Protein AF-A0A7L2A6M7-F1 (afdb_monomer_lite)

pLDDT: mean 87.0, std 13.79, range [37.81, 98.06]

Sequence (109 aa):
FCPGSQCCVEGGPECIDSIIDMDAVCRRVSALGLDVTVTISKDAGRYLCDFTYYTSLYQSRGRSAFVHVPPLGKPYSAEQLGRALQAIIEEMLELLEHSEDKINCQHEH

Radius of gyration: 16.51 Å; chains: 1; bounding box: 32×51×37 Å

InterPro domains:
  IPR016125 Peptidase C15, pyroglutamyl peptidase I-like [PTHR23402] (1-94)
  IPR033694 Pyroglutamyl peptidase I, Cys active site [PS01334] (36-50)
  IPR036440 Peptidase C15, pyroglutamyl peptidase I-like superfamily [G3DSA:3.40.630.20] (1-107)
  IPR036440 Peptidase C15, pyroglutamyl peptidase I-like superfamily [SSF53182] (2-103)

Organism: Leiothrix lutea (NCBI:txid36275)

Foldseek 3Di:
DAPPVNDLDVPDDPDFAAPQPVVQLQVVLVVVVAPDHDDDDPDLDSDPRCSVQVNCCVVVVRNDDGDDDDDDVPPDHPVSVVVSVVSSVVSSVVVVVVVVVVVVVVVPD

Secondary structure (DSSP, 8-state):
---TTS-SSTT--S----SS-HHHHHHHHHHTT-SS-----S---SSHHHHHHHHHHHHHTT-------PPTTSSS-HHHHHHHHHHHHHHHHHHHHHHHHHHHHTT--

Structure (mmCIF, N/CA/C/O backbone):
data_AF-A0A7L2A6M7-F1
#
_entry.id   AF-A0A7L2A6M7-F1
#
loop_
_atom_site.group_PDB
_atom_site.id
_atom_site.type_symbol
_atom_site.label_atom_id
_atom_site.label_alt_id
_atom_site.label_comp_id
_atom_site.label_asym_id
_atom_site.label_entity_id
_atom_site.label_seq_id
_atom_site.pdbx_PDB_ins_code
_atom_site.Cartn_x
_atom_site.Cartn_y
_atom_site.Cartn_z
_atom_site.occupancy
_atom_site.B_iso_or_equiv
_atom_site.auth_seq_id
_atom_site.auth_comp_id
_atom_site.auth_asym_id
_atom_site.auth_atom_id
_atom_site.pdbx_PDB_model_num
ATOM 1 N N . PHE A 1 1 ? 3.658 19.682 -10.615 1.00 52.06 1 PHE A N 1
ATOM 2 C CA . PHE A 1 1 ? 4.908 19.409 -11.346 1.00 52.06 1 PHE A CA 1
ATOM 3 C C . PHE A 1 1 ? 4.602 18.242 -12.269 1.00 52.06 1 PHE A C 1
ATOM 5 O O . PHE A 1 1 ? 4.123 17.237 -11.763 1.00 52.06 1 PHE A O 1
ATOM 12 N N . CYS A 1 2 ? 4.752 18.403 -13.582 1.00 53.22 2 CYS A N 1
ATOM 13 C CA . CYS A 1 2 ? 4.525 17.338 -14.563 1.00 53.22 2 CYS A CA 1
ATOM 14 C C . CYS A 1 2 ? 5.856 17.130 -15.299 1.00 53.22 2 CYS A C 1
ATOM 16 O O . CYS A 1 2 ? 6.384 18.127 -15.798 1.00 53.22 2 CYS A O 1
ATOM 18 N N . PRO A 1 3 ? 6.441 15.918 -15.319 1.00 65.50 3 PRO A N 1
ATOM 19 C CA . PRO A 1 3 ? 7.698 15.683 -16.024 1.00 65.50 3 PRO A CA 1
ATOM 20 C C . PRO A 1 3 ? 7.537 16.014 -17.512 1.00 65.50 3 PRO A C 1
ATOM 22 O O . PRO A 1 3 ? 6.489 15.750 -18.101 1.00 65.50 3 PRO A O 1
ATOM 25 N N . GLY A 1 4 ? 8.564 16.622 -18.116 1.00 66.81 4 GLY A N 1
ATOM 26 C CA . GLY A 1 4 ? 8.510 17.114 -19.500 1.00 66.81 4 GLY A CA 1
ATOM 27 C C . GLY A 1 4 ? 8.237 16.022 -20.540 1.00 66.81 4 GLY A C 1
ATOM 28 O O . GLY A 1 4 ? 7.659 16.312 -21.582 1.00 66.81 4 GLY A O 1
ATOM 29 N N . SER A 1 5 ? 8.584 14.771 -20.228 1.00 70.94 5 SER A N 1
ATOM 30 C CA . SER A 1 5 ? 8.317 13.583 -21.045 1.00 70.94 5 SER A CA 1
ATOM 31 C C . SER A 1 5 ? 6.970 12.910 -20.752 1.00 70.94 5 SER A C 1
ATOM 33 O O . SER A 1 5 ? 6.642 11.929 -21.405 1.00 70.94 5 SER A O 1
ATOM 35 N N . GLN A 1 6 ? 6.189 13.411 -19.783 1.00 73.06 6 GLN A N 1
ATOM 36 C CA . GLN A 1 6 ? 4.956 12.784 -19.272 1.00 73.06 6 GLN A CA 1
ATOM 37 C C . GLN A 1 6 ? 5.133 11.334 -18.776 1.00 73.06 6 GLN A C 1
ATOM 39 O O . GLN A 1 6 ? 4.148 10.646 -18.528 1.00 73.06 6 GLN A O 1
ATOM 44 N N . CYS A 1 7 ? 6.376 10.900 -18.564 1.00 73.00 7 CYS A N 1
ATOM 45 C CA . CYS A 1 7 ? 6.725 9.578 -18.059 1.00 73.00 7 CYS A CA 1
ATOM 46 C C . CYS A 1 7 ? 7.287 9.679 -16.638 1.00 73.00 7 CYS A C 1
ATOM 48 O O . CYS A 1 7 ? 8.007 10.626 -16.312 1.00 73.00 7 CYS A O 1
ATOM 50 N N . CYS A 1 8 ? 6.999 8.678 -15.802 1.00 76.31 8 CYS A N 1
ATOM 51 C CA . CYS A 1 8 ? 7.598 8.572 -14.470 1.00 76.31 8 CYS A CA 1
ATOM 52 C C . CYS A 1 8 ? 9.106 8.283 -14.557 1.00 76.31 8 CYS A C 1
ATOM 54 O O . CYS A 1 8 ? 9.900 8.916 -13.865 1.00 76.31 8 CYS A O 1
ATOM 56 N N . VAL A 1 9 ? 9.501 7.369 -15.450 1.00 83.25 9 VAL A N 1
ATOM 57 C CA . VAL A 1 9 ? 10.895 7.024 -15.761 1.00 83.25 9 VAL A CA 1
ATOM 58 C C . VAL A 1 9 ? 11.029 6.844 -17.274 1.00 83.25 9 VAL A C 1
ATOM 60 O O . VAL A 1 9 ? 10.250 6.114 -17.884 1.00 83.25 9 VAL A O 1
ATOM 63 N N . GLU A 1 10 ? 12.008 7.501 -17.897 1.00 85.00 10 GLU A N 1
ATOM 64 C CA . GLU A 1 10 ? 12.262 7.348 -19.336 1.00 85.00 10 GLU A CA 1
ATOM 65 C C . GLU A 1 10 ? 12.763 5.936 -19.665 1.00 85.00 10 GLU A C 1
ATOM 67 O O . GLU A 1 10 ? 13.709 5.443 -19.054 1.00 85.00 10 GLU A O 1
ATOM 72 N N . GLY A 1 11 ? 12.112 5.277 -20.628 1.00 86.06 11 GLY A N 1
ATOM 73 C CA . GLY A 1 11 ? 12.417 3.893 -21.009 1.00 86.06 11 GLY A CA 1
ATOM 74 C C . GLY A 1 11 ? 11.958 2.832 -19.999 1.00 86.06 11 GLY A C 1
ATOM 75 O O . GLY A 1 11 ? 12.257 1.654 -20.193 1.00 86.06 11 GLY A O 1
ATOM 76 N N . GLY A 1 12 ? 11.246 3.226 -18.938 1.00 85.88 12 GLY A N 1
ATOM 77 C CA . GLY A 1 12 ? 10.629 2.299 -17.992 1.00 85.88 12 GLY A CA 1
ATOM 78 C C . GLY A 1 12 ? 9.403 1.580 -18.581 1.00 85.88 12 GLY A C 1
ATOM 79 O O . GLY A 1 12 ? 8.820 2.051 -19.560 1.00 85.88 12 GLY A O 1
ATOM 80 N N . PRO A 1 13 ? 8.996 0.436 -18.004 1.00 90.12 13 PRO A N 1
ATOM 81 C CA . PRO A 1 13 ? 7.799 -0.295 -18.434 1.00 90.12 13 PRO A CA 1
ATOM 82 C C . PRO A 1 13 ? 6.513 0.502 -18.164 1.00 90.12 13 PRO A C 1
ATOM 84 O O . PRO A 1 13 ? 6.465 1.301 -17.236 1.00 90.12 13 PRO A O 1
ATOM 87 N N . GLU A 1 14 ? 5.436 0.260 -18.911 1.00 87.12 14 GLU A N 1
ATOM 88 C CA . GLU A 1 14 ? 4.163 0.973 -18.683 1.00 87.12 14 GLU A CA 1
ATOM 89 C C . GLU A 1 14 ? 3.534 0.667 -17.314 1.00 87.12 14 GLU A C 1
ATOM 91 O O . GLU A 1 14 ? 2.893 1.529 -16.720 1.00 87.12 14 GLU A O 1
ATOM 96 N N . CYS A 1 15 ? 3.738 -0.546 -16.796 1.00 88.56 15 CYS A N 1
ATOM 97 C CA . CYS A 1 15 ? 3.239 -0.982 -15.497 1.00 88.56 15 CYS A CA 1
ATOM 98 C C . CYS A 1 15 ? 4.304 -1.815 -14.776 1.00 88.56 15 CYS A C 1
ATOM 100 O O . CYS A 1 15 ? 5.075 -2.538 -15.413 1.00 88.56 15 CYS A O 1
ATOM 102 N N . ILE A 1 16 ? 4.356 -1.694 -13.450 1.00 92.19 16 ILE A N 1
ATOM 103 C CA . ILE A 1 16 ? 5.223 -2.486 -12.578 1.00 92.19 16 ILE A CA 1
ATOM 104 C C . ILE A 1 16 ? 4.357 -3.000 -11.438 1.00 92.19 16 ILE A C 1
ATOM 106 O O . ILE A 1 16 ? 3.742 -2.205 -10.728 1.00 92.19 16 ILE A O 1
ATOM 110 N N . ASP A 1 17 ? 4.347 -4.313 -11.243 1.00 91.25 17 ASP A N 1
ATOM 111 C CA . ASP A 1 17 ? 3.686 -4.926 -10.098 1.00 91.25 17 ASP A CA 1
ATOM 112 C C . ASP A 1 17 ? 4.625 -4.958 -8.889 1.00 91.25 17 ASP A C 1
ATOM 114 O O . ASP A 1 17 ? 5.840 -5.160 -9.011 1.00 91.25 17 ASP A O 1
ATOM 118 N N . SER A 1 18 ? 4.057 -4.766 -7.699 1.00 92.88 18 SER A N 1
ATOM 119 C CA . SER A 1 18 ? 4.781 -5.044 -6.461 1.00 92.88 18 SER A CA 1
ATOM 120 C C . SER A 1 18 ? 4.996 -6.547 -6.324 1.00 92.88 18 SER A C 1
ATOM 122 O O . SER A 1 18 ? 4.104 -7.335 -6.631 1.00 92.88 18 SER A O 1
ATOM 124 N N . ILE A 1 19 ? 6.156 -6.952 -5.809 1.00 93.75 19 ILE A N 1
ATOM 125 C CA . ILE A 1 19 ? 6.391 -8.359 -5.456 1.00 93.75 19 ILE A CA 1
ATOM 126 C C . ILE A 1 19 ? 5.701 -8.751 -4.143 1.00 93.75 19 ILE A C 1
ATOM 128 O O . ILE A 1 19 ? 5.673 -9.926 -3.785 1.00 93.75 19 ILE A O 1
ATOM 132 N N . ILE A 1 20 ? 5.197 -7.766 -3.396 1.00 93.75 20 ILE A N 1
ATOM 133 C C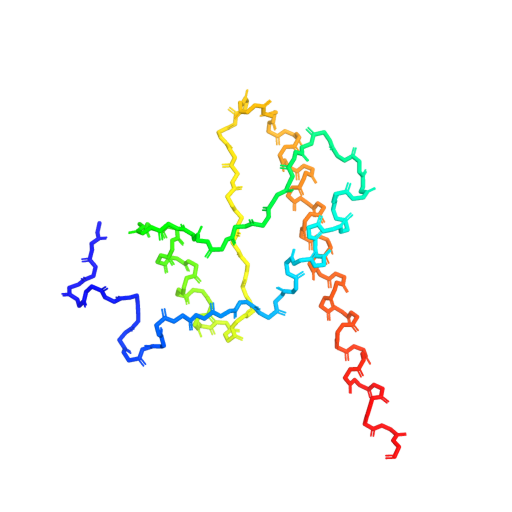A . ILE A 1 20 ? 4.480 -7.983 -2.145 1.00 93.75 20 ILE A CA 1
ATOM 134 C C . ILE A 1 20 ? 3.062 -8.433 -2.502 1.00 93.75 20 ILE A C 1
ATOM 136 O O . ILE A 1 20 ? 2.328 -7.705 -3.170 1.00 93.75 20 ILE A O 1
ATOM 140 N N . ASP A 1 21 ? 2.668 -9.624 -2.044 1.00 94.06 21 ASP A N 1
ATOM 141 C CA . ASP A 1 21 ? 1.326 -10.175 -2.261 1.00 94.06 21 ASP A CA 1
ATOM 142 C C . ASP A 1 21 ? 0.287 -9.401 -1.433 1.00 94.06 21 ASP A C 1
ATOM 144 O O . ASP A 1 21 ? -0.087 -9.776 -0.318 1.00 94.06 21 ASP A O 1
ATOM 148 N N . MET A 1 22 ? -0.175 -8.281 -1.989 1.00 94.06 22 MET A N 1
ATOM 149 C CA . MET A 1 22 ? -1.155 -7.405 -1.350 1.00 94.06 22 MET A CA 1
ATOM 150 C C . MET A 1 22 ? -2.527 -8.072 -1.179 1.00 94.06 22 MET A C 1
ATOM 152 O O . MET A 1 22 ? -3.280 -7.677 -0.286 1.00 94.06 22 MET A O 1
ATOM 156 N N . ASP A 1 23 ? -2.842 -9.108 -1.965 1.00 93.81 23 ASP A N 1
ATOM 157 C CA . ASP A 1 23 ? -4.028 -9.946 -1.771 1.00 93.81 23 ASP A CA 1
ATOM 158 C C . ASP A 1 23 ? -3.917 -10.803 -0.508 1.00 93.81 23 ASP A C 1
ATOM 160 O O . ASP A 1 23 ? -4.884 -10.937 0.251 1.00 93.81 23 ASP A O 1
ATOM 164 N N . ALA A 1 24 ? -2.749 -11.383 -0.237 1.00 94.94 24 ALA A N 1
ATOM 165 C CA . ALA A 1 24 ? -2.478 -12.061 1.025 1.00 94.94 24 ALA A CA 1
ATOM 166 C C . ALA A 1 24 ? -2.464 -11.080 2.206 1.00 94.94 24 ALA A C 1
ATOM 168 O O . ALA A 1 24 ? -3.170 -11.339 3.183 1.00 94.94 24 ALA A O 1
ATOM 169 N N . VAL A 1 25 ? -1.761 -9.944 2.097 1.00 95.50 25 VAL A N 1
ATOM 170 C CA . VAL A 1 25 ? -1.721 -8.908 3.150 1.00 95.50 25 VAL A CA 1
ATOM 171 C C . VAL A 1 25 ? -3.138 -8.460 3.509 1.00 95.50 25 VAL A C 1
ATOM 173 O O . VAL A 1 25 ? -3.536 -8.527 4.669 1.00 95.50 25 VAL A O 1
ATOM 176 N N . CYS A 1 26 ? -3.945 -8.058 2.520 1.00 94.69 26 CYS A N 1
ATOM 177 C CA . CYS A 1 26 ? -5.297 -7.557 2.766 1.00 94.69 26 CYS A CA 1
ATOM 178 C C . CYS A 1 26 ? -6.187 -8.610 3.440 1.00 94.69 26 CYS A C 1
ATOM 180 O O . CYS A 1 26 ? -6.948 -8.274 4.349 1.00 94.69 26 CYS A O 1
ATOM 182 N N . ARG A 1 27 ? -6.087 -9.885 3.032 1.00 94.81 27 ARG A N 1
ATOM 183 C CA . ARG A 1 27 ? -6.836 -10.984 3.663 1.00 94.81 27 ARG A CA 1
ATOM 184 C C . ARG A 1 27 ? -6.435 -11.191 5.120 1.00 94.81 27 ARG A C 1
ATOM 186 O O . ARG A 1 27 ? -7.322 -11.320 5.959 1.00 94.81 27 ARG A O 1
ATOM 193 N N . ARG A 1 28 ? -5.132 -11.213 5.418 1.00 96.12 28 ARG A N 1
ATOM 194 C CA . ARG A 1 28 ? -4.626 -11.411 6.783 1.00 96.12 28 ARG A CA 1
ATOM 195 C C . ARG A 1 28 ? -5.000 -10.249 7.697 1.00 96.12 28 ARG A C 1
ATOM 197 O O . ARG A 1 28 ? -5.632 -10.477 8.722 1.00 96.12 28 ARG A O 1
ATOM 204 N N . VAL A 1 29 ? -4.775 -9.011 7.256 1.00 95.81 29 VAL A N 1
ATOM 205 C CA . VAL A 1 29 ? -5.163 -7.806 8.009 1.00 95.81 29 VAL A CA 1
ATOM 206 C C . VAL A 1 29 ? -6.673 -7.760 8.261 1.00 95.81 29 VAL A C 1
ATOM 208 O O . VAL A 1 29 ? -7.105 -7.446 9.368 1.00 95.81 29 VAL A O 1
ATOM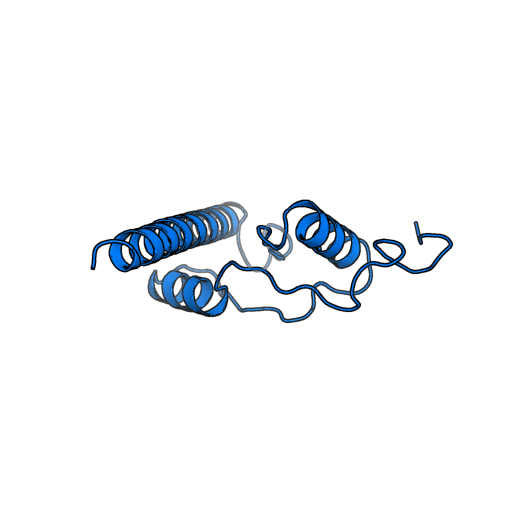 211 N N . SER A 1 30 ? -7.495 -8.125 7.271 1.00 92.94 30 SER A N 1
ATOM 212 C CA . SER A 1 30 ? -8.957 -8.173 7.441 1.00 92.94 30 SER A CA 1
ATOM 213 C C . SER A 1 30 ? -9.397 -9.211 8.482 1.00 92.94 30 SER A C 1
ATOM 215 O O . SER A 1 30 ? -10.428 -9.030 9.127 1.00 92.94 30 SER A O 1
ATOM 217 N N . ALA A 1 31 ? -8.622 -10.282 8.674 1.00 94.75 31 ALA A N 1
ATOM 218 C CA . ALA A 1 31 ? -8.898 -11.312 9.672 1.00 94.75 31 ALA A CA 1
ATOM 219 C C . ALA A 1 31 ? -8.552 -10.876 11.108 1.00 94.75 31 ALA A C 1
ATOM 221 O O . ALA A 1 31 ? -9.054 -11.481 12.054 1.00 94.75 31 ALA A O 1
ATOM 222 N N . LEU A 1 32 ? -7.758 -9.812 11.286 1.00 94.50 32 LEU A N 1
ATOM 223 C CA . LEU A 1 32 ? -7.397 -9.273 12.605 1.00 94.50 32 LEU A CA 1
ATOM 224 C C . LEU A 1 32 ? -8.555 -8.530 13.294 1.00 94.50 32 LEU A C 1
ATOM 226 O O . LEU A 1 32 ? -8.445 -8.185 14.468 1.00 94.50 32 LEU A O 1
ATOM 230 N N . GLY A 1 33 ? -9.662 -8.271 12.586 1.00 91.94 33 GLY A N 1
ATOM 231 C CA . GLY A 1 33 ? -10.850 -7.634 13.163 1.00 91.94 33 GLY A CA 1
ATOM 232 C C . GLY A 1 33 ? -10.631 -6.174 13.569 1.00 91.94 33 GLY A C 1
ATOM 233 O O . GLY A 1 33 ? -11.195 -5.721 14.560 1.00 91.94 33 GLY A O 1
ATOM 234 N N . LEU A 1 34 ? -9.793 -5.443 12.829 1.00 93.31 34 LEU A N 1
ATOM 235 C CA . LEU A 1 34 ? -9.529 -4.028 13.083 1.00 93.31 34 LEU A CA 1
ATOM 236 C C . LEU A 1 34 ? -10.765 -3.165 12.794 1.00 93.31 34 LEU A C 1
ATOM 238 O O . LEU A 1 34 ? -11.495 -3.403 11.834 1.00 93.31 34 LEU A O 1
ATOM 242 N N . ASP A 1 35 ? -10.924 -2.072 13.544 1.00 92.94 35 ASP A N 1
ATOM 243 C CA . ASP A 1 35 ? -11.989 -1.071 13.344 1.00 92.94 35 ASP A CA 1
ATOM 244 C C . ASP A 1 35 ? -11.778 -0.182 12.096 1.00 92.94 35 ASP A C 1
ATOM 246 O O . ASP A 1 35 ? -12.236 0.962 12.043 1.00 92.94 35 ASP A O 1
ATOM 250 N N . VAL A 1 36 ? -11.030 -0.668 11.103 1.00 94.44 36 VAL A N 1
ATOM 251 C CA . VAL A 1 36 ? -10.695 0.030 9.860 1.00 94.44 36 VAL A CA 1
ATOM 252 C C . VAL A 1 36 ? -10.889 -0.931 8.699 1.00 94.44 36 VAL A C 1
ATOM 254 O O . VAL A 1 36 ? -10.345 -2.030 8.683 1.00 94.44 36 VAL A O 1
ATOM 257 N N . THR A 1 37 ? -11.641 -0.498 7.692 1.00 94.00 37 THR A N 1
ATOM 258 C CA . THR A 1 37 ? -11.759 -1.251 6.440 1.00 94.00 37 THR A CA 1
ATOM 259 C C . THR A 1 37 ? -10.496 -1.078 5.601 1.00 94.00 37 THR A C 1
ATOM 261 O O . THR A 1 37 ? -10.109 0.051 5.295 1.00 94.00 37 THR A O 1
ATOM 264 N N . VAL A 1 38 ? -9.888 -2.194 5.198 1.00 94.06 38 VAL A N 1
ATOM 265 C CA . VAL A 1 38 ? -8.721 -2.239 4.308 1.00 94.06 38 VAL A CA 1
ATOM 266 C C . VAL A 1 38 ? -9.132 -2.903 2.998 1.00 94.06 38 VAL A C 1
ATOM 268 O O . VAL A 1 38 ? -9.830 -3.914 2.997 1.00 94.06 38 VAL A O 1
ATOM 271 N N . THR A 1 39 ? -8.721 -2.321 1.874 1.00 93.19 39 THR A N 1
ATOM 272 C CA . THR A 1 39 ? -9.024 -2.830 0.531 1.00 93.19 39 THR A CA 1
ATOM 273 C C . THR A 1 39 ? -7.822 -2.668 -0.382 1.00 93.19 39 THR A C 1
ATOM 275 O O . THR A 1 39 ? -7.071 -1.701 -0.258 1.00 93.19 39 THR A O 1
ATOM 278 N N . ILE A 1 40 ? -7.691 -3.563 -1.355 1.00 93.81 40 ILE A N 1
ATOM 279 C CA . ILE A 1 40 ? -6.657 -3.475 -2.387 1.00 93.81 40 ILE A CA 1
ATOM 280 C C . ILE A 1 40 ? -7.058 -2.423 -3.417 1.00 93.81 40 ILE A C 1
ATOM 282 O O . ILE A 1 40 ? -8.185 -2.434 -3.915 1.00 93.81 40 ILE A O 1
ATOM 286 N N . SER A 1 41 ? -6.116 -1.549 -3.766 1.00 90.75 41 SER A N 1
ATOM 287 C CA . SER A 1 41 ? -6.241 -0.670 -4.927 1.00 90.75 41 SER A CA 1
ATOM 288 C C . SER A 1 41 ? -5.372 -1.186 -6.067 1.00 90.75 41 SER A C 1
ATOM 290 O O . SER A 1 41 ? -4.214 -1.532 -5.851 1.00 90.75 41 SER A O 1
ATOM 292 N N . LYS A 1 42 ? -5.924 -1.195 -7.284 1.00 86.25 42 LYS A N 1
ATOM 293 C CA . LYS A 1 42 ? -5.186 -1.485 -8.528 1.00 86.25 42 LYS A CA 1
ATOM 294 C C . LYS A 1 42 ? -4.715 -0.219 -9.251 1.00 86.25 42 LYS A C 1
ATOM 296 O O . LYS A 1 42 ? -4.136 -0.311 -10.323 1.00 86.25 42 LYS A O 1
ATOM 301 N N . ASP A 1 43 ? -5.005 0.950 -8.683 1.00 84.06 43 ASP A N 1
ATOM 302 C CA . ASP A 1 43 ? -4.692 2.256 -9.260 1.00 84.06 43 ASP A CA 1
ATOM 303 C C . ASP A 1 43 ? -4.245 3.208 -8.135 1.00 84.06 43 ASP A C 1
ATOM 305 O O . ASP A 1 43 ? -4.973 3.429 -7.158 1.00 84.06 43 ASP A O 1
ATOM 309 N N . ALA A 1 44 ? -3.023 3.734 -8.237 1.00 79.31 44 ALA A N 1
ATOM 310 C CA . ALA A 1 44 ? -2.466 4.698 -7.286 1.00 79.31 44 ALA A CA 1
ATOM 311 C C . ALA A 1 44 ? -2.813 6.159 -7.647 1.00 79.31 44 ALA A C 1
ATOM 313 O O . ALA A 1 44 ? -2.438 7.090 -6.929 1.00 79.31 44 ALA A O 1
ATOM 314 N N . GLY A 1 45 ? -3.576 6.378 -8.719 1.00 80.12 45 GLY A N 1
ATOM 315 C CA . GLY A 1 45 ? -3.987 7.674 -9.238 1.00 80.12 45 GLY A CA 1
ATOM 316 C C . GLY A 1 45 ? -3.129 8.126 -10.420 1.00 80.12 45 GLY A C 1
ATOM 317 O O . GLY A 1 45 ? -2.396 7.360 -11.017 1.00 80.12 45 GLY A O 1
ATOM 318 N N . ARG A 1 46 ? -3.227 9.406 -10.795 1.00 68.88 46 ARG A N 1
ATOM 319 C CA . ARG A 1 46 ? -2.481 9.984 -11.942 1.00 68.88 46 ARG A CA 1
ATOM 320 C C . ARG A 1 46 ? -1.683 11.239 -11.585 1.00 68.88 46 ARG A C 1
ATOM 322 O O . ARG A 1 46 ? -1.395 12.075 -12.434 1.00 68.88 46 ARG A O 1
ATOM 329 N N . TYR A 1 47 ? -1.413 11.421 -10.298 1.00 81.75 47 TYR A N 1
ATOM 330 C CA . TYR A 1 47 ? -0.716 12.586 -9.752 1.00 81.75 47 TYR A CA 1
ATOM 331 C C . TYR A 1 47 ? 0.514 12.112 -8.961 1.00 81.75 47 TYR A C 1
ATOM 333 O O . TYR A 1 47 ? 1.153 11.131 -9.326 1.00 81.75 47 TYR A O 1
ATOM 341 N N . LEU A 1 48 ? 0.884 12.804 -7.884 1.00 85.81 48 LEU A N 1
ATOM 342 C CA . LEU A 1 48 ? 2.122 12.536 -7.158 1.00 85.81 48 LEU A CA 1
ATOM 343 C C . LEU A 1 48 ? 2.171 11.143 -6.508 1.00 85.81 48 LEU A C 1
ATOM 345 O O . LEU A 1 48 ? 3.26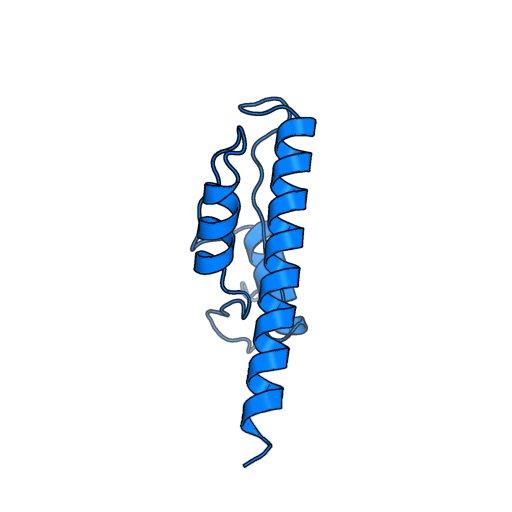1 10.594 -6.376 1.00 85.81 48 LEU A O 1
ATOM 349 N N . CYS A 1 49 ? 1.023 10.579 -6.120 1.00 88.62 49 CYS A N 1
ATOM 350 C CA . CYS A 1 49 ? 0.954 9.248 -5.515 1.00 88.62 49 CYS A CA 1
ATOM 351 C C . CYS A 1 49 ? 1.482 8.179 -6.473 1.00 88.62 49 CYS A C 1
ATOM 353 O O . CYS A 1 49 ? 2.409 7.453 -6.129 1.00 88.62 49 CYS A O 1
ATOM 355 N N . ASP A 1 50 ? 0.955 8.157 -7.696 1.00 88.88 50 ASP A N 1
ATOM 356 C CA . ASP A 1 50 ? 1.360 7.202 -8.724 1.00 88.88 50 ASP A CA 1
ATOM 357 C C . ASP A 1 50 ? 2.793 7.437 -9.197 1.00 88.88 50 ASP A C 1
ATOM 359 O O . ASP A 1 50 ? 3.587 6.503 -9.239 1.00 88.88 50 ASP A O 1
ATOM 363 N N . PHE A 1 51 ? 3.184 8.700 -9.406 1.00 89.25 51 PHE A N 1
ATOM 364 C CA . PHE A 1 51 ? 4.573 9.025 -9.734 1.00 89.25 51 PHE A CA 1
ATOM 365 C C . PHE A 1 51 ? 5.552 8.512 -8.668 1.00 89.25 51 PHE A C 1
ATOM 367 O O . PHE A 1 51 ? 6.562 7.889 -8.999 1.00 89.25 51 PHE A O 1
ATOM 374 N N . THR A 1 52 ? 5.253 8.756 -7.389 1.00 91.50 52 THR A N 1
ATOM 375 C CA . THR A 1 52 ? 6.086 8.294 -6.270 1.00 91.50 52 THR A CA 1
ATOM 376 C C . THR A 1 52 ? 6.115 6.773 -6.219 1.00 91.50 52 THR A C 1
ATOM 378 O O . THR A 1 52 ? 7.193 6.190 -6.153 1.00 91.50 52 THR A O 1
ATOM 381 N N . TYR A 1 53 ? 4.950 6.127 -6.302 1.00 94.00 53 TYR A N 1
ATOM 382 C CA . TYR A 1 53 ? 4.847 4.677 -6.211 1.00 94.00 53 TYR A CA 1
ATOM 383 C C . TYR A 1 53 ? 5.572 3.973 -7.358 1.00 94.00 53 TYR A C 1
ATOM 385 O O . TYR A 1 53 ? 6.428 3.127 -7.102 1.00 94.00 53 TYR A O 1
ATOM 393 N N . TYR A 1 54 ? 5.312 4.372 -8.604 1.00 93.12 54 TYR A N 1
ATOM 394 C CA . TYR A 1 54 ? 5.991 3.836 -9.779 1.00 93.12 54 TYR A CA 1
ATOM 395 C C . TYR A 1 54 ? 7.510 4.007 -9.666 1.00 93.12 54 TYR A C 1
ATOM 397 O O . TYR A 1 54 ? 8.276 3.070 -9.888 1.00 93.12 54 TYR A O 1
ATOM 405 N N . THR A 1 55 ? 7.966 5.201 -9.277 1.00 92.50 55 THR A N 1
ATOM 406 C CA . THR A 1 55 ? 9.398 5.504 -9.156 1.00 92.50 55 THR A CA 1
ATOM 407 C C . THR A 1 55 ? 10.067 4.658 -8.066 1.00 92.50 55 THR A C 1
ATOM 409 O O . THR A 1 55 ? 11.199 4.201 -8.249 1.00 92.50 55 THR A O 1
ATOM 412 N N . SER A 1 56 ? 9.374 4.407 -6.952 1.00 94.94 56 SER A N 1
ATOM 413 C CA . SER A 1 56 ? 9.820 3.497 -5.892 1.00 94.94 56 SER A CA 1
ATOM 414 C C . SER A 1 56 ? 9.847 2.039 -6.354 1.00 94.94 56 SER A C 1
ATOM 416 O O . SER A 1 56 ? 10.844 1.351 -6.130 1.00 94.94 56 SER A O 1
ATOM 418 N N . LEU A 1 57 ? 8.808 1.568 -7.050 1.00 95.19 57 LEU A N 1
ATOM 419 C CA . LEU A 1 57 ? 8.756 0.223 -7.631 1.00 95.19 57 LEU A CA 1
ATOM 420 C C . LEU A 1 57 ? 9.912 -0.012 -8.608 1.00 95.19 57 LEU A C 1
ATOM 422 O O . LEU A 1 57 ? 10.605 -1.023 -8.501 1.00 95.19 57 LEU A O 1
ATOM 426 N N . TYR A 1 58 ? 10.166 0.938 -9.509 1.00 94.62 58 TYR A N 1
ATOM 427 C CA . TYR A 1 58 ? 11.247 0.844 -10.487 1.00 94.62 58 TYR A CA 1
ATOM 428 C C . TYR A 1 58 ? 12.622 0.731 -9.811 1.00 94.62 58 TYR A C 1
ATOM 430 O O . TYR A 1 58 ? 13.392 -0.184 -10.103 1.00 94.62 58 TYR A O 1
ATOM 438 N N . GLN A 1 59 ? 12.922 1.616 -8.854 1.00 94.56 59 GLN A N 1
ATOM 439 C CA . GLN A 1 59 ? 14.216 1.623 -8.157 1.00 94.56 59 GLN A CA 1
ATOM 440 C C . GLN A 1 59 ? 14.418 0.405 -7.250 1.00 94.56 59 GLN A C 1
ATOM 442 O O . GLN A 1 59 ? 15.525 -0.124 -7.158 1.00 94.56 59 GLN A O 1
ATOM 447 N N . SER A 1 60 ? 13.355 -0.055 -6.589 1.00 94.12 60 SER A N 1
ATOM 448 C CA . SER A 1 60 ? 1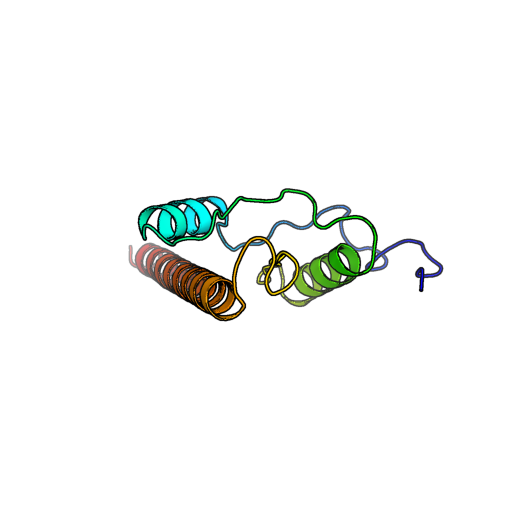3.405 -1.179 -5.646 1.00 94.12 60 SER A CA 1
ATOM 449 C C . SER A 1 60 ? 13.236 -2.551 -6.303 1.00 94.12 60 SER A C 1
ATOM 451 O O . SER A 1 60 ? 13.241 -3.562 -5.600 1.00 94.12 60 SER A O 1
ATOM 453 N N . ARG A 1 61 ? 13.089 -2.610 -7.636 1.00 93.81 61 ARG A N 1
ATOM 454 C CA . ARG A 1 61 ? 12.785 -3.842 -8.386 1.00 93.81 61 ARG A CA 1
ATOM 455 C C . ARG A 1 61 ? 11.515 -4.531 -7.866 1.00 93.81 61 ARG A C 1
ATOM 457 O O . ARG A 1 61 ? 11.514 -5.727 -7.591 1.00 93.81 61 ARG A O 1
ATOM 464 N N . GLY A 1 62 ? 10.456 -3.747 -7.679 1.00 93.12 62 GLY A N 1
ATOM 465 C CA . GLY A 1 62 ? 9.144 -4.209 -7.219 1.00 93.12 62 GLY A CA 1
ATOM 466 C C . GLY A 1 62 ? 9.008 -4.377 -5.700 1.00 93.12 62 GLY A C 1
ATOM 467 O O . GLY A 1 62 ? 7.922 -4.691 -5.225 1.00 93.12 62 GLY A O 1
ATOM 468 N N . ARG A 1 63 ? 10.059 -4.131 -4.906 1.00 93.56 63 ARG A N 1
ATOM 469 C CA . ARG A 1 63 ? 10.036 -4.205 -3.428 1.00 93.56 63 ARG A CA 1
ATOM 470 C C . ARG A 1 63 ? 9.528 -2.911 -2.797 1.00 93.56 63 ARG A C 1
ATOM 472 O O . ARG A 1 63 ? 10.210 -2.275 -1.998 1.00 93.56 63 ARG A O 1
ATOM 479 N N . SER A 1 64 ? 8.352 -2.469 -3.212 1.00 95.31 64 SER A N 1
ATOM 480 C CA . SER A 1 64 ? 7.702 -1.278 -2.670 1.00 95.31 64 SER A CA 1
ATOM 481 C C . SER A 1 64 ? 6.203 -1.505 -2.591 1.00 95.31 64 SER A C 1
ATOM 483 O O . SER A 1 64 ? 5.623 -2.149 -3.461 1.00 95.31 64 SER A O 1
ATOM 485 N N . ALA A 1 65 ? 5.580 -0.947 -1.561 1.00 95.31 65 ALA A N 1
ATOM 486 C CA . ALA A 1 65 ? 4.134 -0.872 -1.417 1.00 95.31 65 ALA A CA 1
ATOM 487 C C . ALA A 1 65 ? 3.723 0.590 -1.236 1.00 95.31 65 ALA A C 1
ATOM 489 O O . ALA A 1 65 ? 4.512 1.420 -0.779 1.00 95.31 65 ALA A O 1
ATOM 490 N N . PHE A 1 66 ? 2.477 0.898 -1.581 1.00 95.12 66 PHE A N 1
ATOM 491 C CA . PHE A 1 66 ? 1.894 2.216 -1.378 1.00 95.12 66 PHE A CA 1
ATOM 492 C C . PHE A 1 66 ? 0.533 2.077 -0.707 1.00 95.12 66 PHE A C 1
ATOM 494 O O . PHE A 1 66 ? -0.287 1.253 -1.110 1.00 95.12 66 PHE A O 1
ATOM 501 N N . VAL A 1 67 ? 0.291 2.891 0.320 1.00 95.19 67 VAL A N 1
ATOM 502 C CA . VAL A 1 67 ? -0.936 2.843 1.117 1.00 95.19 67 VAL A CA 1
ATOM 503 C C . VAL A 1 67 ? -1.589 4.217 1.100 1.00 95.19 67 VAL A C 1
ATOM 505 O O . VAL A 1 67 ? -1.031 5.192 1.600 1.00 95.19 67 VAL A O 1
ATOM 508 N N . HIS A 1 68 ? -2.798 4.292 0.545 1.00 94.69 68 HIS A N 1
ATOM 509 C CA . HIS A 1 68 ? -3.663 5.449 0.738 1.00 94.69 68 HIS A CA 1
ATOM 510 C C . HIS A 1 68 ? -4.361 5.344 2.092 1.00 94.69 68 HIS A C 1
ATOM 512 O O . HIS A 1 68 ? -4.995 4.335 2.394 1.00 94.69 68 HIS A O 1
ATOM 518 N N . VAL A 1 69 ? -4.290 6.416 2.878 1.00 93.88 69 VAL A N 1
ATOM 519 C CA . VAL A 1 69 ? -5.056 6.560 4.119 1.00 93.88 69 VAL A CA 1
ATOM 520 C C . VAL A 1 69 ? -6.062 7.704 3.972 1.00 93.88 69 VAL A C 1
ATOM 522 O O . VAL A 1 69 ? -5.756 8.705 3.315 1.00 93.88 69 VAL A O 1
ATOM 525 N N . PRO A 1 70 ? -7.272 7.583 4.544 1.00 94.06 70 PRO A N 1
ATOM 526 C CA . PRO A 1 70 ? -8.236 8.671 4.540 1.00 94.06 70 PRO A CA 1
ATOM 527 C C . PRO A 1 70 ? -7.761 9.836 5.431 1.00 94.06 70 PRO A C 1
ATOM 529 O O . PRO A 1 70 ? -6.831 9.676 6.227 1.00 94.06 70 PRO A O 1
ATOM 532 N N . PRO A 1 71 ? -8.394 11.017 5.326 1.00 94.88 71 PRO A N 1
ATOM 533 C CA . PRO A 1 71 ? -8.070 12.156 6.176 1.00 94.88 71 PRO A CA 1
ATOM 534 C C . PRO A 1 71 ? -8.134 11.824 7.675 1.00 94.88 71 PRO A C 1
ATOM 536 O O . PRO A 1 71 ? -9.019 11.109 8.142 1.00 94.88 71 PRO A O 1
ATOM 539 N N . LEU A 1 72 ? -7.221 12.393 8.462 1.00 94.62 72 LEU A N 1
ATOM 540 C CA . LEU A 1 72 ? -7.210 12.163 9.907 1.00 94.62 72 LEU A CA 1
ATOM 541 C C . LEU A 1 72 ? -8.516 12.639 10.558 1.00 94.62 72 LEU A C 1
ATOM 543 O O . LEU A 1 72 ? -9.013 13.732 10.279 1.00 94.62 72 LEU A O 1
ATOM 547 N N . GLY A 1 73 ? -9.060 11.802 11.440 1.00 94.38 73 GLY A N 1
ATOM 548 C CA . GLY A 1 73 ? -10.320 12.051 12.134 1.00 94.38 73 GLY A CA 1
ATOM 549 C C . GLY A 1 73 ? -11.569 11.756 11.300 1.00 94.38 73 GLY A C 1
ATOM 550 O O . GLY A 1 73 ? -12.670 11.943 11.819 1.00 94.38 73 GLY A O 1
ATOM 551 N N . LYS A 1 74 ? -11.442 11.331 10.028 1.00 94.56 74 LYS A N 1
ATOM 552 C CA . LYS A 1 74 ? -12.582 11.008 9.151 1.00 94.56 74 LYS A CA 1
ATOM 553 C C . LYS A 1 74 ? -12.245 9.936 8.097 1.00 94.56 74 LYS A C 1
ATOM 555 O O . LYS A 1 74 ? -11.460 10.210 7.197 1.00 94.56 74 LYS A O 1
ATOM 560 N N . PRO A 1 75 ? -12.904 8.766 8.089 1.00 95.75 75 PRO A N 1
ATOM 561 C CA . PRO A 1 75 ? -13.880 8.272 9.063 1.00 95.75 75 PRO A CA 1
ATOM 562 C C . PRO A 1 75 ? -13.229 7.686 10.329 1.00 95.75 75 PRO A C 1
ATOM 564 O O . PRO A 1 75 ? -13.945 7.296 11.243 1.00 95.75 75 PRO A O 1
ATOM 567 N N . TYR A 1 76 ? -11.897 7.642 10.394 1.00 97.19 76 TYR A N 1
ATOM 568 C CA . TYR A 1 76 ? -11.143 6.991 11.465 1.00 97.19 76 TYR A CA 1
ATOM 569 C C . TYR A 1 76 ? -10.262 7.990 12.224 1.00 97.19 76 TYR A C 1
ATOM 571 O O . TYR A 1 76 ? -9.787 8.978 11.653 1.00 97.19 76 TYR A O 1
ATOM 579 N N . SER A 1 77 ? -10.013 7.729 13.508 1.00 97.44 77 SER A N 1
ATOM 580 C CA . SER A 1 77 ? -9.034 8.482 14.296 1.00 97.44 77 SER A CA 1
ATOM 581 C C . SER A 1 77 ? -7.607 8.227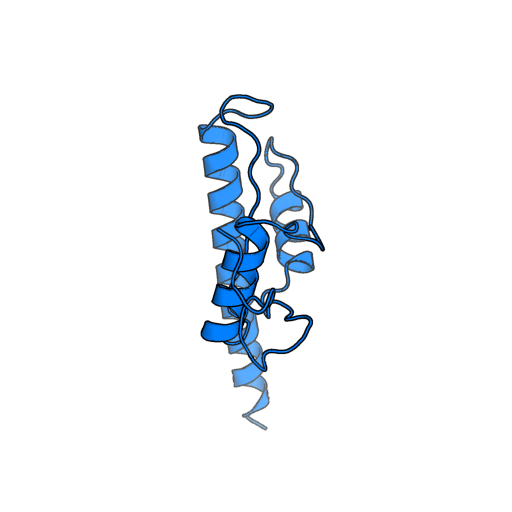 13.797 1.00 97.44 77 SER A C 1
ATOM 583 O O . SER A 1 77 ? -7.325 7.231 13.126 1.00 97.44 77 SER A O 1
ATOM 585 N N . ALA A 1 78 ? -6.678 9.119 14.150 1.00 96.94 78 ALA A N 1
ATOM 586 C CA . ALA A 1 78 ? -5.262 8.916 13.848 1.00 96.94 78 ALA A CA 1
ATOM 587 C C . ALA A 1 78 ? -4.717 7.623 14.482 1.00 96.94 78 ALA A C 1
ATOM 589 O O . ALA A 1 78 ? -3.896 6.945 13.876 1.00 96.94 78 ALA A O 1
ATOM 590 N N . GLU A 1 79 ? -5.210 7.242 15.664 1.00 97.44 79 GLU A N 1
ATOM 591 C CA . GLU A 1 79 ? -4.784 6.012 16.340 1.00 97.44 79 GLU A CA 1
ATOM 592 C C . GLU A 1 79 ? -5.324 4.767 15.635 1.00 97.44 79 GLU A C 1
ATOM 594 O O . GLU A 1 79 ? -4.604 3.782 15.508 1.00 97.44 79 GLU A O 1
ATOM 599 N N . GLN A 1 80 ? -6.574 4.802 15.158 1.00 97.38 80 GLN A N 1
ATOM 600 C CA . GLN A 1 80 ? -7.146 3.711 14.366 1.00 97.38 80 GLN A CA 1
ATOM 601 C C . GLN A 1 80 ? -6.347 3.501 13.076 1.00 97.38 80 GLN A C 1
ATOM 603 O O . GLN A 1 80 ? -5.962 2.375 12.771 1.00 97.38 80 GLN A O 1
ATOM 608 N N . LEU A 1 81 ? -6.036 4.587 12.360 1.00 97.56 81 LEU A N 1
ATOM 609 C CA . LEU A 1 81 ? -5.204 4.528 11.156 1.00 97.56 81 LEU A CA 1
ATOM 610 C C . LEU A 1 81 ? -3.780 4.062 11.459 1.00 97.56 81 LEU A C 1
ATOM 612 O O . LEU A 1 81 ? -3.239 3.262 10.705 1.00 97.56 81 LEU A O 1
ATOM 616 N N . GLY A 1 82 ? -3.192 4.517 12.568 1.00 96.94 82 GLY A N 1
ATOM 617 C CA . GLY A 1 82 ? -1.865 4.092 13.008 1.00 96.94 82 GLY A CA 1
ATOM 618 C C . GLY A 1 82 ? -1.799 2.592 13.287 1.00 96.94 82 GLY A C 1
ATOM 619 O O . GLY A 1 82 ? -0.912 1.922 12.769 1.00 96.94 82 GLY A O 1
ATOM 620 N N . ARG A 1 83 ? -2.775 2.045 14.028 1.00 97.50 83 ARG A N 1
ATOM 621 C CA . ARG A 1 83 ? -2.867 0.597 14.286 1.00 97.50 83 ARG A CA 1
ATOM 622 C C . ARG A 1 83 ? -3.072 -0.205 13.005 1.00 97.50 83 ARG A C 1
ATOM 624 O O . ARG A 1 83 ? -2.435 -1.235 12.828 1.00 97.50 83 ARG A O 1
ATOM 631 N N . ALA A 1 84 ? -3.934 0.274 12.108 1.00 97.12 84 ALA A N 1
ATOM 632 C CA . ALA A 1 84 ? -4.152 -0.384 10.825 1.00 97.12 84 ALA A CA 1
ATOM 633 C C . ALA A 1 84 ? -2.885 -0.390 9.963 1.00 97.12 84 ALA A C 1
ATOM 635 O O . ALA A 1 84 ? -2.523 -1.428 9.420 1.00 97.12 84 ALA A O 1
ATOM 636 N N . LEU A 1 85 ? -2.180 0.740 9.877 1.00 97.56 85 LEU A N 1
ATOM 637 C CA . LEU A 1 85 ? -0.935 0.836 9.122 1.00 97.56 85 LEU A CA 1
ATOM 638 C C . LEU A 1 85 ? 0.163 -0.051 9.717 1.00 97.56 85 LEU A C 1
ATOM 640 O O . LEU A 1 85 ? 0.877 -0.704 8.963 1.00 97.56 85 LEU A O 1
ATOM 644 N N . GLN A 1 86 ? 0.273 -0.102 11.046 1.00 98.06 86 GLN A N 1
ATOM 645 C CA . GLN A 1 86 ? 1.200 -0.998 11.732 1.00 98.06 86 GLN A CA 1
ATOM 646 C C . GLN A 1 86 ? 0.928 -2.461 11.360 1.00 98.06 86 GLN A C 1
ATOM 648 O O . GLN A 1 86 ? 1.834 -3.128 10.873 1.00 98.06 86 GLN A O 1
ATOM 653 N N . ALA A 1 87 ? -0.319 -2.922 11.499 1.00 97.88 87 ALA A N 1
ATOM 654 C CA . ALA A 1 87 ? -0.697 -4.292 11.156 1.00 97.88 87 ALA A CA 1
ATOM 655 C C . ALA A 1 87 ? -0.436 -4.621 9.676 1.00 97.88 87 ALA A C 1
ATOM 657 O O . ALA A 1 87 ? 0.019 -5.710 9.346 1.00 97.88 87 ALA A O 1
ATOM 658 N N . ILE A 1 88 ? -0.679 -3.666 8.770 1.00 97.31 88 ILE A N 1
ATOM 659 C CA . ILE A 1 88 ? -0.357 -3.821 7.346 1.00 97.31 88 ILE A CA 1
ATOM 660 C C . ILE A 1 88 ? 1.148 -4.043 7.146 1.00 97.31 88 ILE A C 1
ATOM 662 O O . ILE A 1 88 ? 1.528 -4.936 6.394 1.00 97.31 88 ILE A O 1
ATOM 666 N N . ILE A 1 89 ? 1.998 -3.247 7.799 1.00 97.19 89 ILE A N 1
ATOM 667 C CA . ILE A 1 89 ? 3.458 -3.361 7.673 1.00 97.19 89 ILE A CA 1
ATOM 668 C C . ILE A 1 89 ? 3.958 -4.682 8.268 1.00 97.19 89 ILE A C 1
ATOM 670 O O . ILE A 1 89 ? 4.785 -5.341 7.645 1.00 97.19 89 ILE A O 1
ATOM 674 N N . GLU A 1 90 ? 3.450 -5.083 9.433 1.00 97.56 90 GLU A N 1
ATOM 675 C CA . GLU A 1 90 ? 3.797 -6.359 10.075 1.00 97.56 90 GLU A CA 1
ATOM 676 C C . GLU A 1 90 ? 3.468 -7.545 9.152 1.00 97.56 90 GLU A C 1
ATOM 678 O O . GLU A 1 90 ? 4.344 -8.355 8.858 1.00 97.56 90 GLU A O 1
ATOM 683 N N . GLU A 1 91 ? 2.266 -7.582 8.571 1.00 96.88 91 GLU A N 1
ATOM 684 C CA . GLU A 1 91 ? 1.860 -8.647 7.641 1.00 96.88 91 GLU A CA 1
ATOM 685 C C . GLU A 1 91 ? 2.654 -8.647 6.324 1.00 96.88 91 GLU A C 1
ATOM 687 O O . GLU A 1 91 ? 2.924 -9.709 5.756 1.00 96.88 91 GLU A O 1
ATOM 692 N N . MET A 1 92 ? 3.053 -7.471 5.823 1.00 95.88 92 MET A N 1
ATOM 693 C CA . MET A 1 92 ? 3.961 -7.377 4.672 1.00 95.88 92 MET A CA 1
ATOM 694 C C . MET A 1 92 ? 5.317 -8.016 4.983 1.00 95.88 92 MET A C 1
ATOM 696 O O . MET A 1 92 ? 5.836 -8.763 4.154 1.00 95.88 92 MET A O 1
ATOM 700 N N . LEU A 1 93 ? 5.889 -7.721 6.154 1.00 95.25 93 LEU A N 1
ATOM 701 C CA . LEU A 1 93 ? 7.184 -8.257 6.573 1.00 95.25 93 LEU A CA 1
ATOM 702 C C . LEU A 1 93 ? 7.114 -9.772 6.770 1.00 95.25 93 LEU A C 1
ATOM 704 O O . LEU A 1 93 ? 7.929 -10.488 6.193 1.00 95.25 93 LEU A O 1
ATOM 708 N N . GLU A 1 94 ? 6.096 -10.270 7.474 1.00 94.56 94 GLU A N 1
ATOM 709 C CA . GLU A 1 94 ? 5.913 -11.708 7.673 1.00 94.56 94 GLU A CA 1
ATOM 710 C C . GLU A 1 94 ? 5.798 -12.461 6.343 1.00 94.56 94 GLU A C 1
ATOM 712 O O . GLU A 1 94 ? 6.424 -13.503 6.154 1.00 94.56 94 GLU A O 1
ATOM 717 N N . LEU A 1 95 ? 5.008 -11.959 5.389 1.00 91.81 95 LEU A N 1
ATOM 718 C CA . LEU A 1 95 ? 4.860 -12.614 4.087 1.00 91.81 95 LEU A CA 1
ATOM 719 C C . LEU A 1 95 ? 6.170 -12.656 3.299 1.00 91.81 95 LEU A C 1
ATOM 721 O O . LEU A 1 95 ? 6.431 -13.652 2.618 1.00 91.81 95 LEU A O 1
ATOM 725 N N . LEU A 1 96 ? 6.984 -11.604 3.395 1.00 89.56 96 LEU A N 1
ATOM 726 C CA . LEU A 1 96 ? 8.292 -11.561 2.752 1.00 89.56 96 LEU A CA 1
ATOM 727 C C . LEU A 1 96 ? 9.250 -12.582 3.376 1.00 89.56 96 LEU A C 1
ATOM 729 O O . LEU A 1 96 ? 9.841 -13.357 2.625 1.00 89.56 96 LEU A O 1
ATOM 733 N N . GLU A 1 97 ? 9.320 -12.679 4.705 1.00 89.00 97 GLU A N 1
ATOM 734 C CA . GLU A 1 97 ? 10.142 -13.684 5.403 1.00 89.00 97 GLU A CA 1
ATOM 735 C C . GLU A 1 97 ? 9.767 -15.117 4.977 1.00 89.00 97 GLU A C 1
ATOM 737 O O . GLU A 1 97 ? 10.611 -15.891 4.524 1.00 89.00 97 GLU A O 1
ATOM 742 N N . HIS A 1 98 ? 8.470 -15.447 4.971 1.00 79.06 98 HIS A N 1
ATOM 743 C CA . HIS A 1 98 ? 7.997 -16.775 4.561 1.00 79.06 98 HIS A CA 1
ATOM 744 C C . HIS A 1 98 ? 8.213 -17.071 3.067 1.00 79.06 98 HIS A C 1
ATOM 746 O O . HIS A 1 98 ? 8.210 -18.237 2.653 1.00 79.06 98 HIS A O 1
ATOM 752 N N . SER A 1 99 ? 8.324 -16.037 2.228 1.00 76.06 99 SER A N 1
ATOM 753 C CA . SER A 1 99 ? 8.626 -16.203 0.805 1.00 76.06 99 SER A CA 1
ATOM 754 C C . SER A 1 99 ? 10.100 -16.547 0.579 1.00 76.06 99 SER A C 1
ATOM 756 O O . SER A 1 99 ? 10.399 -17.397 -0.261 1.00 76.06 99 SER A O 1
ATOM 758 N N . GLU A 1 100 ? 11.002 -15.967 1.373 1.00 69.94 100 GLU A N 1
A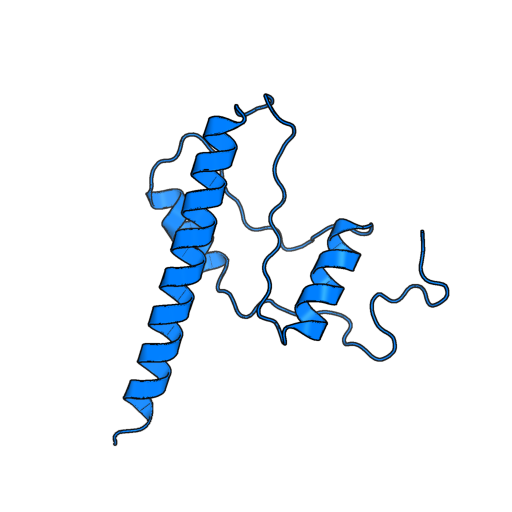TOM 759 C CA . GLU A 1 100 ? 12.441 -16.232 1.318 1.00 69.94 100 GLU A CA 1
ATOM 760 C C . GLU A 1 100 ? 12.769 -17.640 1.838 1.00 69.94 100 GLU A C 1
ATOM 762 O O . GLU A 1 100 ? 13.512 -18.377 1.184 1.00 69.94 100 GLU A O 1
ATOM 767 N N . ASP A 1 101 ? 12.120 -18.079 2.920 1.00 65.56 101 ASP A N 1
ATOM 768 C CA . ASP A 1 101 ? 12.297 -19.431 3.470 1.00 65.56 101 ASP A CA 1
ATOM 769 C C . ASP A 1 101 ? 11.895 -20.532 2.474 1.00 65.56 101 ASP A C 1
ATOM 771 O O . ASP A 1 101 ? 12.581 -21.548 2.326 1.00 65.56 101 ASP A O 1
ATOM 775 N N . LYS A 1 102 ? 10.809 -20.325 1.718 1.00 59.84 102 LYS A N 1
ATOM 776 C CA . LYS A 1 102 ? 10.358 -21.283 0.693 1.00 59.84 102 LYS A CA 1
ATOM 777 C C . LYS A 1 102 ? 11.319 -21.389 -0.487 1.00 59.84 102 LYS A C 1
ATOM 779 O O . LYS A 1 102 ? 11.434 -22.469 -1.064 1.00 59.84 102 LYS A O 1
ATOM 784 N N . ILE A 1 103 ? 11.996 -20.301 -0.850 1.00 59.62 103 ILE A N 1
ATOM 785 C CA . ILE A 1 103 ? 13.015 -20.303 -1.910 1.00 59.62 103 ILE A CA 1
ATOM 786 C C . ILE A 1 103 ? 14.260 -21.063 -1.436 1.00 59.62 103 ILE A C 1
ATOM 788 O O . ILE A 1 103 ? 14.874 -21.793 -2.219 1.00 59.62 103 ILE A O 1
ATOM 792 N N . ASN A 1 104 ? 14.604 -20.943 -0.153 1.00 55.56 104 ASN A N 1
ATOM 793 C CA . ASN A 1 104 ? 15.778 -21.601 0.408 1.00 55.56 104 ASN A CA 1
ATOM 794 C C . ASN A 1 104 ? 15.582 -23.122 0.565 1.00 55.56 104 ASN A C 1
ATOM 796 O O . ASN A 1 104 ? 16.495 -23.887 0.272 1.00 55.56 104 ASN A O 1
ATOM 800 N N . CYS A 1 105 ? 14.376 -23.590 0.910 1.00 52.28 105 CYS A N 1
ATOM 801 C CA . CYS A 1 105 ? 14.084 -25.029 0.998 1.00 52.28 105 CYS A CA 1
ATOM 802 C C . CYS A 1 105 ? 14.022 -25.755 -0.361 1.00 52.28 105 CYS A C 1
ATOM 804 O O . CYS A 1 105 ? 14.093 -26.981 -0.397 1.00 52.28 105 CYS A O 1
ATOM 806 N N . GLN A 1 106 ? 13.873 -25.039 -1.482 1.00 46.94 106 GLN A N 1
ATOM 807 C CA . GLN A 1 106 ? 13.788 -25.646 -2.821 1.00 46.94 106 GLN A CA 1
ATOM 808 C C . GLN A 1 106 ? 15.151 -25.867 -3.498 1.00 46.94 106 GLN A C 1
ATOM 810 O O . GLN A 1 106 ? 15.193 -26.402 -4.603 1.00 46.94 106 GLN A O 1
ATOM 815 N N . HIS A 1 107 ? 16.256 -25.495 -2.844 1.00 51.00 107 HIS A N 1
ATOM 816 C CA . HIS A 1 107 ? 17.618 -25.693 -3.354 1.00 51.00 107 HIS A CA 1
ATOM 817 C C . HIS A 1 107 ? 18.372 -26.867 -2.696 1.00 51.00 107 HIS A C 1
ATOM 819 O O . HIS A 1 107 ? 19.527 -27.103 -3.041 1.00 51.00 107 HIS A O 1
ATOM 825 N N . GLU A 1 108 ? 17.739 -27.620 -1.788 1.00 44.81 108 GLU A N 1
ATOM 826 C CA . GLU A 1 108 ? 18.367 -28.744 -1.066 1.00 44.81 108 GLU A CA 1
ATOM 827 C C . GLU A 1 108 ? 17.890 -30.142 -1.515 1.00 44.81 108 GLU A C 1
ATOM 829 O O . GLU A 1 108 ? 17.720 -31.032 -0.682 1.00 44.81 108 GLU A O 1
ATOM 834 N N . HIS A 1 109 ? 17.685 -30.381 -2.816 1.00 37.81 109 HIS A N 1
ATOM 835 C CA . HIS A 1 109 ? 17.406 -31.735 -3.323 1.00 37.81 109 HIS A CA 1
ATOM 836 C C . HIS A 1 109 ? 18.074 -32.048 -4.664 1.00 37.81 109 HIS A C 1
ATOM 838 O O . HIS A 1 109 ? 17.916 -31.247 -5.611 1.00 37.81 109 HIS A O 1
#